Protein AF-A0A0J7MZ48-F1 (afdb_monomer)

Sequence (117 aa):
MLVDDLVPHEDPVWELYFSMRQIVDIVMCFEIDKPSISLLKTLVAENLSIFKEVFPNERIKPKAHNFVHYSNVLEQSGPIVKLSSMQFEAKHKSKETEANATSSRRNITQTLCINEQ

Secondary structure (DSSP, 8-state):
-TTGGGSPTT-HHHHHHHHHHHHHHHHT-SS--HHHHHHHHHHHHHHHHHHHHH-TTSPPPHHHHHHHTHHHHHHHH--HHHH-SHHHHHHHHHHHHHHHH-S--TTHHHHHHHHT-

Structure (mmCIF, N/CA/C/O backbone):
data_AF-A0A0J7MZ48-F1
#
_entry.id   AF-A0A0J7MZ48-F1
#
loop_
_atom_site.group_PDB
_atom_site.id
_atom_site.type_symbol
_atom_site.label_atom_id
_atom_site.label_alt_id
_atom_site.label_comp_id
_atom_site.label_asym_id
_atom_site.label_entity_id
_atom_site.label_seq_id
_atom_site.pdbx_PDB_ins_code
_atom_site.Cartn_x
_atom_site.Cartn_y
_atom_site.Cartn_z
_atom_site.occupancy
_atom_site.B_iso_or_equiv
_atom_site.auth_seq_id
_atom_site.auth_comp_id
_atom_site.auth_asym_id
_atom_site.auth_atom_id
_atom_site.pdbx_PDB_model_num
ATOM 1 N N . MET A 1 1 ? -1.473 16.655 -14.918 1.00 55.59 1 MET A N 1
ATOM 2 C CA . MET A 1 1 ? -1.247 16.988 -13.488 1.00 55.59 1 MET A CA 1
ATOM 3 C C . MET A 1 1 ? -0.746 18.428 -13.428 1.00 55.59 1 MET A C 1
ATOM 5 O O . MET A 1 1 ? -0.059 18.820 -14.353 1.00 55.59 1 MET A O 1
ATOM 9 N N . LEU A 1 2 ? -1.070 19.225 -12.404 1.00 64.75 2 LEU A N 1
ATOM 10 C CA . LEU A 1 2 ? -0.753 20.674 -12.352 1.00 64.75 2 LEU A CA 1
ATOM 11 C C . LEU A 1 2 ? 0.755 21.034 -12.359 1.00 64.75 2 LEU A C 1
ATOM 13 O O . LEU A 1 2 ? 1.086 22.212 -12.383 1.00 64.75 2 LEU A O 1
ATOM 17 N N . VAL A 1 3 ? 1.654 20.045 -12.311 1.00 76.31 3 VAL A N 1
ATOM 18 C CA . VAL A 1 3 ? 3.119 20.219 -12.208 1.00 76.31 3 VAL A CA 1
ATOM 19 C C . VAL A 1 3 ? 3.864 19.465 -13.321 1.00 76.31 3 VAL A C 1
ATOM 21 O O . VAL A 1 3 ? 5.082 19.538 -13.394 1.00 76.31 3 VAL A O 1
ATOM 24 N N . ASP A 1 4 ? 3.150 18.756 -14.200 1.00 69.06 4 ASP A N 1
ATOM 25 C CA . ASP A 1 4 ? 3.763 17.880 -15.213 1.00 69.06 4 ASP A CA 1
ATOM 26 C C . ASP A 1 4 ? 4.668 18.665 -16.178 1.00 69.06 4 ASP A C 1
ATOM 28 O O . ASP A 1 4 ? 5.796 18.269 -16.444 1.00 69.06 4 ASP A O 1
ATOM 32 N N . ASP A 1 5 ? 4.227 19.862 -16.573 1.00 76.62 5 ASP A N 1
ATOM 33 C CA . ASP A 1 5 ? 4.944 20.760 -17.489 1.00 76.62 5 ASP A CA 1
ATOM 34 C C . ASP A 1 5 ? 6.207 21.403 -16.871 1.00 76.62 5 ASP A C 1
ATOM 36 O O . ASP A 1 5 ? 6.941 22.119 -17.552 1.00 76.62 5 ASP A O 1
ATOM 40 N N . LEU A 1 6 ? 6.439 21.210 -15.566 1.00 78.69 6 LEU A N 1
ATOM 41 C CA . LEU A 1 6 ? 7.554 21.803 -14.816 1.00 78.69 6 LEU A CA 1
ATOM 42 C C . LEU A 1 6 ? 8.667 20.798 -14.502 1.00 78.69 6 LEU A C 1
ATOM 44 O O . LEU A 1 6 ? 9.706 21.195 -13.968 1.00 78.69 6 LEU A O 1
ATOM 48 N N . VAL A 1 7 ? 8.462 19.515 -14.803 1.00 74.81 7 VAL A N 1
ATOM 49 C CA . VAL A 1 7 ? 9.462 18.468 -14.589 1.00 74.81 7 VAL A CA 1
ATOM 50 C C . VAL A 1 7 ? 10.206 18.223 -15.904 1.00 74.81 7 VAL A C 1
ATOM 52 O O . VAL A 1 7 ? 9.565 18.132 -16.951 1.00 74.81 7 VAL A O 1
ATOM 55 N N . PRO A 1 8 ? 11.549 18.132 -15.895 1.00 76.31 8 PRO A N 1
ATOM 56 C CA . PRO A 1 8 ? 12.296 17.739 -17.080 1.00 76.31 8 PRO A CA 1
ATOM 57 C C . PRO A 1 8 ? 11.756 16.420 -17.637 1.00 76.31 8 PRO A C 1
ATOM 59 O O . PRO A 1 8 ? 11.557 15.461 -16.889 1.00 76.31 8 PRO A O 1
ATOM 62 N N . HIS A 1 9 ? 11.521 16.374 -18.947 1.00 66.81 9 HIS A N 1
ATOM 63 C CA . HIS A 1 9 ? 11.179 15.125 -19.618 1.00 66.81 9 HIS A CA 1
ATOM 64 C C . HIS A 1 9 ? 12.264 14.075 -19.307 1.00 66.81 9 HIS A C 1
ATOM 66 O O . HIS A 1 9 ? 13.448 14.392 -19.396 1.00 66.81 9 HIS A O 1
ATOM 72 N N . GLU A 1 10 ? 11.843 12.855 -18.945 1.00 73.12 10 GLU A N 1
ATOM 73 C CA . GLU A 1 10 ? 12.704 11.682 -18.680 1.00 73.12 10 GLU A CA 1
ATOM 74 C C . GLU A 1 10 ? 13.445 11.653 -17.322 1.00 73.12 10 GLU A C 1
ATOM 76 O O . GLU A 1 10 ? 14.469 10.985 -17.188 1.00 73.12 10 GLU A O 1
ATOM 81 N N . ASP A 1 11 ? 12.944 12.325 -16.275 1.00 85.56 11 ASP A N 1
ATOM 82 C CA . ASP A 1 11 ? 13.456 12.085 -14.914 1.00 85.56 11 ASP A CA 1
ATOM 83 C C . ASP A 1 11 ? 12.993 10.699 -14.399 1.00 85.56 11 ASP A C 1
ATOM 85 O O . ASP A 1 11 ? 11.794 10.489 -14.179 1.00 85.56 11 ASP A O 1
ATOM 89 N N . PRO A 1 12 ? 13.906 9.744 -14.135 1.00 85.31 12 PRO A N 1
ATOM 90 C CA . PRO A 1 12 ? 13.525 8.392 -13.728 1.00 85.31 12 PRO A CA 1
ATOM 91 C C . PRO A 1 12 ? 12.907 8.345 -12.315 1.00 85.31 12 PRO A C 1
ATOM 93 O O . PRO A 1 12 ? 12.153 7.429 -11.980 1.00 85.31 12 PRO A O 1
ATOM 96 N N . VAL A 1 13 ? 13.157 9.355 -11.471 1.00 90.38 13 VAL A N 1
ATOM 97 C CA . VAL A 1 13 ? 12.455 9.527 -10.188 1.00 90.38 13 VAL A CA 1
ATOM 98 C C . VAL A 1 13 ? 11.004 9.953 -10.430 1.00 90.38 13 VAL A C 1
ATOM 100 O O . VAL A 1 13 ? 10.104 9.541 -9.691 1.00 90.38 13 VAL A O 1
ATOM 103 N N . TRP A 1 14 ? 10.755 10.753 -11.469 1.00 89.69 14 TRP A N 1
ATOM 104 C CA . TRP A 1 14 ? 9.405 11.146 -11.867 1.00 89.69 14 TRP A CA 1
ATOM 105 C C . TRP A 1 14 ? 8.616 9.970 -12.440 1.00 89.69 14 TRP A C 1
ATOM 107 O O . TRP A 1 14 ? 7.460 9.773 -12.066 1.00 89.69 14 TRP A O 1
ATOM 117 N N . GLU A 1 15 ? 9.248 9.122 -13.253 1.00 89.56 15 GLU A N 1
ATOM 118 C CA . GLU A 1 15 ? 8.638 7.879 -13.745 1.00 89.56 15 GLU A CA 1
ATOM 119 C C . GLU A 1 15 ? 8.245 6.945 -12.595 1.00 89.56 15 GLU A C 1
ATOM 121 O O . GLU A 1 15 ? 7.121 6.431 -12.550 1.00 89.56 15 GLU A O 1
ATOM 126 N N . LEU A 1 16 ? 9.128 6.794 -11.601 1.00 92.44 16 LEU A N 1
ATOM 127 C CA . LEU A 1 16 ? 8.830 6.046 -10.383 1.00 92.44 16 LEU A CA 1
ATOM 128 C C . LEU A 1 16 ? 7.602 6.615 -9.652 1.00 92.44 16 LEU A C 1
ATOM 130 O O . LEU A 1 16 ? 6.746 5.853 -9.187 1.00 92.44 16 LEU A O 1
ATOM 134 N N . TYR A 1 17 ? 7.503 7.943 -9.543 1.00 92.12 17 TYR A N 1
ATOM 135 C CA . TYR A 1 17 ? 6.357 8.619 -8.933 1.00 92.12 17 TYR A CA 1
ATOM 136 C C . TYR A 1 17 ? 5.066 8.397 -9.730 1.00 92.12 17 TYR A C 1
ATOM 138 O O . TYR A 1 17 ? 4.028 8.093 -9.137 1.00 92.12 17 TYR A O 1
ATOM 146 N N . PHE A 1 18 ? 5.115 8.513 -11.056 1.00 91.00 18 PHE A N 1
ATOM 147 C CA . PHE A 1 18 ? 3.952 8.323 -11.917 1.00 91.00 18 PHE A CA 1
ATOM 148 C C . PHE A 1 18 ? 3.418 6.889 -11.827 1.00 91.00 18 PHE A C 1
ATOM 150 O O . PHE A 1 18 ? 2.228 6.679 -11.591 1.00 91.00 18 PHE A O 1
ATOM 157 N N . SER A 1 19 ? 4.312 5.901 -11.893 1.00 93.06 19 SER A N 1
ATOM 158 C CA . SER A 1 19 ? 3.972 4.491 -11.690 1.00 93.06 19 SER A CA 1
ATOM 159 C C . SER A 1 19 ? 3.351 4.255 -10.301 1.00 93.06 19 SER A C 1
ATOM 161 O O . SER A 1 19 ? 2.299 3.622 -10.174 1.00 93.06 19 SER A O 1
ATOM 163 N N . MET A 1 20 ? 3.916 4.860 -9.247 1.00 93.75 20 MET A N 1
ATOM 164 C CA . MET A 1 20 ? 3.332 4.825 -7.900 1.00 93.75 20 MET A CA 1
ATOM 165 C C . MET A 1 20 ? 1.933 5.450 -7.850 1.00 93.75 20 MET A C 1
ATOM 167 O O . MET A 1 20 ? 1.058 4.962 -7.131 1.00 93.75 20 MET A O 1
ATOM 171 N N . ARG A 1 21 ? 1.703 6.535 -8.594 1.00 94.31 21 ARG A N 1
ATOM 172 C CA . ARG A 1 21 ? 0.405 7.209 -8.648 1.00 94.31 21 ARG A CA 1
ATOM 173 C C . ARG A 1 21 ? -0.662 6.314 -9.272 1.00 94.31 21 ARG A C 1
ATOM 175 O O . ARG A 1 21 ? -1.736 6.194 -8.689 1.00 94.31 21 ARG A O 1
ATOM 182 N N . GLN A 1 22 ? -0.347 5.639 -10.374 1.00 94.88 22 GLN A N 1
ATOM 183 C CA . GLN A 1 22 ? -1.261 4.695 -11.024 1.00 94.88 22 GLN A CA 1
ATOM 184 C C . GLN A 1 22 ? -1.656 3.542 -10.088 1.00 94.88 22 GLN A C 1
ATOM 186 O O . GLN A 1 22 ? -2.830 3.186 -10.001 1.00 94.88 22 GLN A O 1
ATOM 191 N N . ILE A 1 23 ? -0.695 3.001 -9.328 1.00 95.88 23 ILE A N 1
ATOM 192 C CA . ILE A 1 23 ? -0.956 1.990 -8.289 1.00 95.88 23 ILE A CA 1
ATOM 193 C C . ILE A 1 23 ? -1.959 2.525 -7.259 1.00 95.88 23 ILE A C 1
ATOM 195 O O . ILE A 1 23 ? -2.929 1.844 -6.924 1.00 95.88 23 ILE A O 1
ATOM 199 N N . VAL A 1 24 ? -1.741 3.744 -6.756 1.00 94.62 24 VAL A N 1
ATOM 200 C CA . VAL A 1 24 ? -2.635 4.371 -5.771 1.00 94.62 24 VAL A CA 1
ATOM 201 C C . VAL A 1 24 ? -4.035 4.572 -6.341 1.00 94.62 24 VAL A C 1
ATOM 203 O O . VAL A 1 24 ? -5.000 4.293 -5.635 1.00 94.62 24 VAL A O 1
ATOM 206 N N . ASP A 1 25 ? -4.163 5.007 -7.593 1.00 94.56 25 ASP A N 1
ATOM 207 C CA . ASP A 1 25 ? -5.468 5.221 -8.220 1.00 94.56 25 ASP A CA 1
ATOM 208 C C . ASP A 1 25 ? -6.297 3.925 -8.238 1.00 94.56 25 ASP A C 1
ATOM 210 O O . ASP A 1 25 ? -7.458 3.950 -7.836 1.00 94.56 25 ASP A O 1
ATOM 214 N N . ILE A 1 26 ? -5.684 2.781 -8.567 1.00 95.31 26 ILE A N 1
ATOM 215 C CA . ILE A 1 26 ? -6.354 1.468 -8.536 1.00 95.31 26 ILE A CA 1
ATOM 216 C C . ILE A 1 26 ? -6.716 1.051 -7.101 1.00 95.31 26 ILE A C 1
ATOM 218 O O . ILE A 1 26 ? -7.838 0.624 -6.831 1.00 95.31 26 ILE A O 1
ATOM 222 N N . VAL A 1 27 ? -5.779 1.167 -6.156 1.00 94.94 27 VAL A N 1
ATOM 223 C CA . VAL A 1 27 ? -5.978 0.736 -4.755 1.00 94.94 27 VAL A CA 1
ATOM 224 C C . VAL A 1 27 ? -7.078 1.543 -4.053 1.00 94.94 27 VAL A C 1
ATOM 226 O O . VAL A 1 27 ? -7.739 1.037 -3.140 1.00 94.94 27 VAL A O 1
ATOM 229 N N . MET A 1 28 ? -7.281 2.789 -4.480 1.00 95.12 28 MET A N 1
ATOM 230 C CA . MET A 1 28 ? -8.271 3.709 -3.922 1.00 95.12 28 MET A CA 1
ATOM 231 C C . MET A 1 28 ? -9.664 3.575 -4.555 1.00 95.12 28 MET A C 1
ATOM 233 O O . MET A 1 28 ? -10.607 4.204 -4.068 1.00 95.12 28 MET A O 1
ATOM 237 N N . CYS A 1 29 ? -9.833 2.754 -5.595 1.00 94.88 29 CYS A N 1
ATOM 238 C CA . CYS A 1 29 ? -11.142 2.488 -6.183 1.00 94.88 29 CYS A CA 1
ATOM 239 C C . CYS A 1 29 ? -12.071 1.771 -5.187 1.00 94.88 29 CYS A C 1
ATOM 241 O O . CYS A 1 29 ? -11.696 0.795 -4.539 1.00 94.88 29 CYS A O 1
ATOM 243 N N . PHE A 1 30 ? -13.322 2.234 -5.088 1.00 94.19 30 PHE A N 1
ATOM 244 C CA . PHE A 1 30 ? -14.351 1.614 -4.237 1.00 94.19 30 PHE A CA 1
ATOM 245 C C . PHE A 1 30 ? -14.934 0.325 -4.818 1.00 94.19 30 PHE A C 1
ATOM 247 O O . PHE A 1 30 ? -15.518 -0.473 -4.078 1.00 94.19 30 PHE A O 1
ATOM 254 N N . GLU A 1 31 ? -14.781 0.129 -6.120 1.00 94.00 31 GLU A N 1
ATOM 255 C CA . GLU A 1 31 ? -15.173 -1.054 -6.875 1.00 94.00 31 GLU A CA 1
ATOM 256 C C . GLU A 1 31 ? -14.045 -1.365 -7.849 1.00 94.00 31 GLU A C 1
ATOM 258 O O . GLU A 1 31 ? -13.441 -0.446 -8.399 1.00 94.00 31 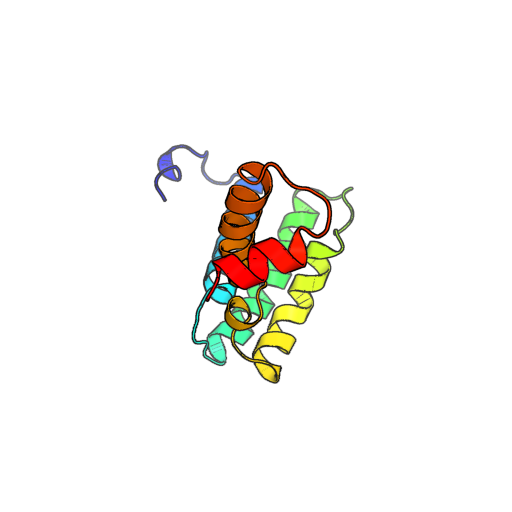GLU A O 1
ATOM 263 N N . ILE A 1 32 ? -13.729 -2.646 -8.021 1.00 94.06 32 ILE A N 1
ATOM 264 C CA . ILE A 1 32 ? -12.603 -3.059 -8.850 1.00 94.06 32 ILE A CA 1
ATOM 265 C C . ILE A 1 32 ? -12.956 -4.293 -9.669 1.00 94.06 32 ILE A C 1
ATOM 267 O O . ILE A 1 32 ? -13.599 -5.225 -9.182 1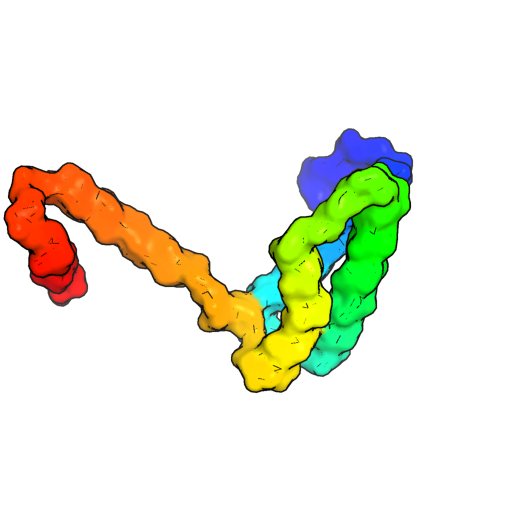.00 94.06 32 ILE A O 1
ATOM 271 N N . ASP A 1 33 ? -12.548 -4.282 -10.929 1.00 94.81 33 ASP A N 1
ATOM 272 C CA . ASP A 1 33 ? -12.716 -5.381 -11.863 1.00 94.81 33 ASP A CA 1
ATOM 273 C C . ASP A 1 33 ? -11.437 -6.228 -11.953 1.00 94.81 33 ASP A C 1
ATOM 275 O O . ASP A 1 33 ? -10.331 -5.800 -11.615 1.00 94.81 33 ASP A O 1
ATOM 279 N N . LYS A 1 34 ? -11.580 -7.474 -12.417 1.00 94.50 34 LYS A N 1
ATOM 280 C CA . LYS A 1 34 ? -10.455 -8.421 -12.523 1.00 94.50 34 LYS A CA 1
ATOM 281 C C . LYS A 1 34 ? -9.295 -7.900 -13.394 1.00 94.50 34 LYS A C 1
ATOM 283 O O . LYS A 1 34 ? -8.148 -8.091 -12.990 1.00 94.50 34 LYS A O 1
ATOM 288 N N . PRO A 1 35 ? -9.537 -7.240 -14.546 1.00 96.81 35 PRO A N 1
ATOM 289 C CA . PRO A 1 35 ? -8.472 -6.602 -15.318 1.00 96.81 35 PRO A CA 1
ATOM 290 C C . PRO A 1 35 ? -7.644 -5.599 -14.510 1.00 96.81 35 PRO A C 1
ATO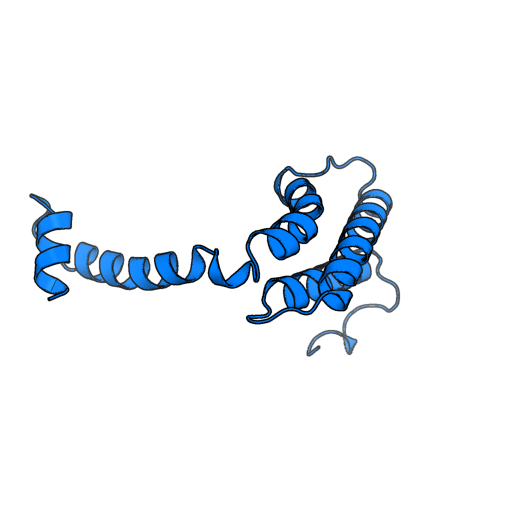M 292 O O . PRO A 1 35 ? -6.418 -5.667 -14.563 1.00 96.81 35 PRO A O 1
ATOM 295 N N . SER A 1 36 ? -8.278 -4.735 -13.710 1.00 95.75 36 SER A N 1
ATOM 296 C CA . SER A 1 36 ? -7.560 -3.767 -12.868 1.00 95.75 36 SER A CA 1
ATOM 297 C C . SER A 1 36 ? -6.701 -4.438 -11.798 1.00 95.75 36 SER A C 1
ATOM 299 O O . SER A 1 36 ? -5.602 -3.969 -11.511 1.00 95.75 36 SER A O 1
ATOM 301 N N . ILE A 1 37 ? -7.145 -5.571 -11.245 1.00 96.06 37 ILE A N 1
ATOM 302 C CA . ILE A 1 37 ? -6.328 -6.375 -10.320 1.00 96.06 37 ILE A CA 1
ATOM 303 C C . ILE A 1 37 ? -5.084 -6.927 -11.034 1.00 96.06 37 ILE A C 1
ATOM 305 O O . ILE A 1 37 ? -3.974 -6.850 -10.507 1.00 96.06 37 ILE A O 1
ATOM 309 N N . SER A 1 38 ? -5.245 -7.454 -12.252 1.00 96.56 38 SER A N 1
ATOM 310 C CA . SER A 1 38 ? -4.106 -7.926 -13.048 1.00 96.56 38 SER A CA 1
ATOM 311 C C . SER A 1 38 ? -3.153 -6.784 -13.406 1.00 96.56 38 SER A C 1
ATOM 313 O O . SER A 1 38 ? -1.939 -6.968 -13.352 1.00 96.56 38 SER A O 1
ATOM 315 N N . LEU A 1 39 ? -3.692 -5.609 -13.743 1.00 96.81 39 LEU A N 1
ATOM 316 C CA . LEU A 1 39 ? -2.910 -4.410 -14.030 1.00 96.81 39 LEU A CA 1
ATOM 317 C C . LEU A 1 39 ? -2.110 -3.962 -12.802 1.00 96.81 39 LEU A C 1
ATOM 319 O O . LEU A 1 39 ? -0.924 -3.674 -12.928 1.00 96.81 39 LEU A O 1
ATOM 323 N N . LEU A 1 40 ? -2.717 -3.972 -11.611 1.00 97.00 40 LEU A N 1
ATOM 324 C CA . LEU A 1 40 ? -2.031 -3.642 -10.362 1.00 97.00 40 LEU A CA 1
ATOM 325 C C . LEU A 1 40 ? -0.799 -4.524 -10.145 1.00 97.00 40 LEU A C 1
ATOM 327 O O . LEU A 1 40 ? 0.261 -4.022 -9.779 1.00 97.00 40 LEU A O 1
ATOM 331 N N . LYS A 1 41 ? -0.921 -5.834 -10.387 1.00 96.69 41 LYS A N 1
ATOM 332 C CA . LYS A 1 41 ? 0.198 -6.772 -10.248 1.00 96.69 41 LYS A CA 1
ATOM 333 C C . LYS A 1 41 ? 1.370 -6.400 -11.157 1.00 96.69 41 LYS A C 1
ATOM 335 O O . LYS A 1 41 ? 2.513 -6.434 -10.703 1.00 96.69 41 LYS A O 1
ATOM 340 N N . THR A 1 42 ? 1.081 -6.041 -12.406 1.00 97.12 42 THR A N 1
ATOM 341 C CA . THR A 1 42 ? 2.088 -5.594 -13.376 1.00 97.12 42 THR A CA 1
ATOM 342 C C . THR A 1 42 ? 2.725 -4.278 -12.939 1.00 97.12 42 THR A C 1
ATOM 344 O O . THR A 1 42 ? 3.942 -4.224 -12.782 1.00 97.12 42 THR A O 1
ATOM 347 N N . LEU A 1 43 ? 1.912 -3.266 -12.619 1.00 96.94 43 LEU A N 1
ATOM 348 C CA . LEU A 1 43 ? 2.395 -1.948 -12.200 1.00 96.94 43 LEU A CA 1
ATOM 349 C C . LEU A 1 43 ? 3.272 -2.024 -10.948 1.00 96.94 43 LEU A C 1
ATOM 351 O O . LEU A 1 43 ? 4.300 -1.362 -10.883 1.00 96.94 43 LEU A O 1
ATOM 355 N N . VAL A 1 44 ? 2.911 -2.847 -9.956 1.00 97.12 44 VAL A N 1
ATOM 356 C CA . VAL A 1 44 ? 3.730 -3.036 -8.746 1.00 97.12 44 VAL A CA 1
ATOM 357 C C . VAL A 1 44 ? 5.085 -3.663 -9.084 1.00 97.12 44 VAL A C 1
ATOM 359 O O . VAL A 1 44 ? 6.098 -3.245 -8.526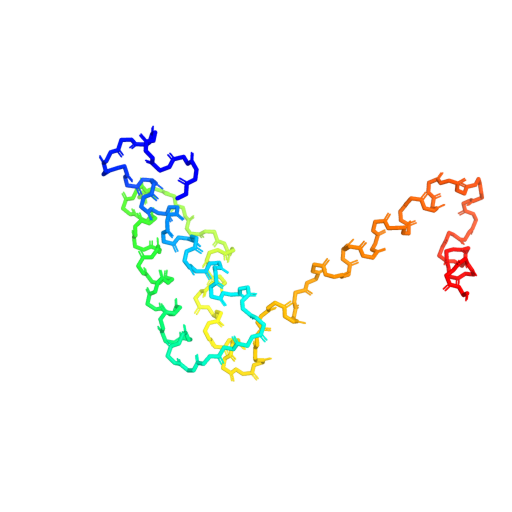 1.00 97.12 44 VAL A O 1
ATOM 362 N N . ALA A 1 45 ? 5.131 -4.650 -9.982 1.00 96.19 45 ALA A N 1
ATOM 363 C CA . ALA A 1 45 ? 6.390 -5.272 -10.389 1.00 96.19 45 ALA A CA 1
ATOM 364 C C . ALA A 1 45 ? 7.295 -4.283 -11.144 1.00 96.19 45 ALA A C 1
ATOM 366 O O . ALA A 1 45 ? 8.475 -4.163 -10.813 1.00 96.19 45 ALA A O 1
ATOM 367 N N . GLU A 1 46 ? 6.727 -3.540 -12.095 1.00 95.38 46 GLU A N 1
ATOM 368 C CA . GLU A 1 46 ? 7.423 -2.488 -12.845 1.00 95.38 46 GLU A CA 1
ATOM 369 C C . GLU A 1 46 ? 7.939 -1.393 -11.908 1.00 95.38 46 GLU A C 1
ATOM 371 O O . GLU A 1 46 ? 9.115 -1.040 -11.955 1.00 95.38 46 GLU A O 1
ATOM 376 N N . ASN A 1 47 ? 7.105 -0.931 -10.972 1.00 95.88 47 ASN A N 1
ATOM 377 C CA . ASN A 1 47 ? 7.478 0.094 -10.004 1.00 95.88 47 ASN A CA 1
ATOM 378 C C . ASN A 1 47 ? 8.683 -0.310 -9.148 1.00 95.88 47 ASN A C 1
ATOM 380 O O . ASN A 1 47 ? 9.595 0.486 -8.929 1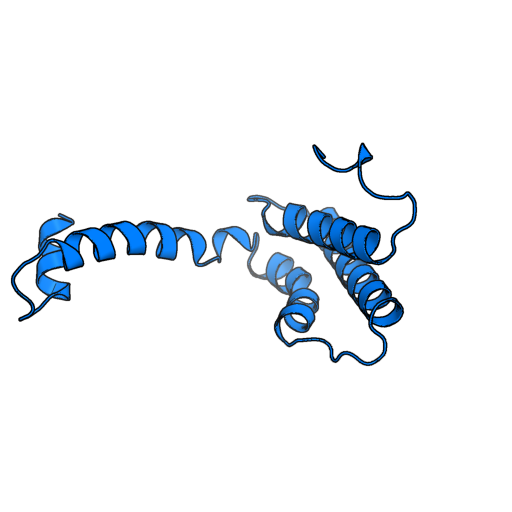.00 95.88 47 ASN A O 1
ATOM 384 N N . LEU A 1 48 ? 8.707 -1.560 -8.673 1.00 95.69 48 LEU A N 1
ATOM 385 C CA . LEU A 1 48 ? 9.827 -2.078 -7.889 1.00 95.69 48 LEU A CA 1
ATOM 386 C C . LEU A 1 48 ? 11.098 -2.255 -8.733 1.00 95.69 48 LEU A C 1
ATOM 388 O O . LEU A 1 48 ? 12.191 -2.108 -8.181 1.00 95.69 48 LEU A O 1
ATOM 392 N N . SER A 1 49 ? 10.970 -2.542 -10.035 1.00 94.94 49 SER A N 1
ATOM 393 C CA . SER A 1 49 ? 12.106 -2.568 -10.970 1.00 94.94 49 SER A CA 1
ATOM 394 C C . SER A 1 49 ? 12.706 -1.175 -11.126 1.00 94.94 49 SER A C 1
ATOM 396 O O . SER A 1 49 ? 13.881 -0.986 -10.815 1.00 94.94 49 SER A O 1
ATOM 398 N N . ILE A 1 50 ? 11.876 -0.179 -11.462 1.00 94.31 50 ILE A N 1
ATOM 399 C CA . ILE A 1 50 ? 12.297 1.224 -11.600 1.00 94.31 50 ILE A CA 1
ATOM 400 C C . ILE A 1 50 ? 12.931 1.710 -10.292 1.00 94.31 50 ILE A C 1
ATOM 402 O O . ILE A 1 50 ? 14.005 2.305 -10.296 1.00 94.31 50 ILE A O 1
ATOM 406 N N . PHE A 1 51 ? 12.335 1.391 -9.136 1.00 95.69 51 PHE A N 1
ATOM 407 C CA . PHE A 1 51 ? 12.907 1.745 -7.835 1.00 95.69 51 PHE A CA 1
ATOM 408 C C . PHE A 1 51 ? 14.333 1.208 -7.662 1.00 95.69 51 PHE A C 1
ATOM 410 O O . PHE A 1 51 ? 15.189 1.897 -7.108 1.00 95.69 51 PHE A O 1
ATOM 417 N N . LYS A 1 52 ? 14.598 -0.020 -8.117 1.00 95.56 52 LYS A N 1
ATOM 418 C CA . LYS A 1 52 ? 15.921 -0.643 -8.025 1.00 95.56 52 LYS A CA 1
ATOM 419 C C . LYS A 1 52 ? 16.921 -0.110 -9.035 1.00 95.56 52 LYS A C 1
ATOM 421 O O . LYS A 1 52 ? 18.110 -0.112 -8.733 1.00 95.56 52 LYS A O 1
ATOM 426 N N . GLU A 1 53 ? 16.458 0.370 -10.173 1.00 94.94 53 GLU A N 1
ATOM 427 C CA . GLU A 1 53 ? 17.296 1.054 -11.153 1.00 94.94 53 GLU A CA 1
ATOM 428 C C . GLU A 1 53 ? 17.698 2.448 -10.653 1.00 94.94 53 GLU A C 1
ATOM 430 O O . GLU A 1 53 ? 18.876 2.798 -10.684 1.00 94.94 53 GLU A O 1
ATOM 435 N N . VAL A 1 54 ? 16.748 3.203 -10.092 1.00 94.94 54 VAL A N 1
ATOM 436 C CA . VAL A 1 54 ? 16.978 4.552 -9.550 1.00 94.94 54 VAL A CA 1
ATOM 437 C C . VAL A 1 54 ? 17.777 4.520 -8.242 1.00 94.94 54 VAL A C 1
ATOM 439 O O . VAL A 1 54 ? 18.652 5.357 -8.019 1.00 94.94 54 VAL A O 1
ATOM 442 N N . PHE A 1 55 ? 17.508 3.545 -7.367 1.00 95.69 55 PHE A N 1
ATOM 443 C CA . PHE A 1 55 ? 18.129 3.419 -6.045 1.00 95.69 55 PHE A CA 1
ATOM 444 C C . PHE A 1 55 ? 18.741 2.020 -5.829 1.00 95.69 55 PHE A C 1
ATOM 446 O O . PHE A 1 55 ? 18.273 1.248 -4.981 1.00 95.69 55 PHE A O 1
ATOM 453 N N . PRO A 1 56 ? 19.827 1.665 -6.540 1.00 95.62 56 PRO A N 1
ATOM 454 C CA . PRO A 1 56 ? 20.369 0.300 -6.553 1.00 95.62 56 PRO A CA 1
ATOM 455 C C . PRO A 1 56 ? 20.840 -0.192 -5.180 1.00 95.62 56 PRO A C 1
ATOM 457 O O . PRO A 1 56 ? 20.667 -1.364 -4.832 1.00 95.62 56 PRO A O 1
ATOM 460 N N . ASN A 1 57 ? 21.379 0.716 -4.364 1.00 97.19 57 ASN A N 1
ATOM 461 C CA . ASN A 1 57 ? 21.919 0.400 -3.041 1.00 97.19 57 ASN A CA 1
ATOM 462 C C . ASN A 1 57 ? 20.854 0.385 -1.931 1.00 97.19 57 ASN A C 1
ATOM 464 O O . ASN A 1 57 ? 21.124 -0.086 -0.824 1.00 97.19 57 ASN A O 1
ATOM 468 N N . GLU A 1 58 ? 19.641 0.869 -2.207 1.00 95.88 58 GLU A N 1
ATOM 469 C CA . GLU A 1 58 ? 18.574 0.948 -1.212 1.00 95.88 58 GLU A CA 1
ATOM 470 C C . GLU A 1 58 ? 17.830 -0.377 -1.073 1.00 95.88 58 GLU A C 1
ATOM 472 O O . GLU A 1 58 ? 17.533 -1.076 -2.044 1.00 95.88 58 GLU A O 1
ATOM 477 N N . ARG A 1 59 ? 17.482 -0.747 0.160 1.00 95.06 59 ARG A N 1
ATOM 478 C CA . ARG A 1 59 ? 16.687 -1.957 0.415 1.00 95.06 59 ARG A CA 1
ATOM 479 C C . ARG A 1 59 ? 15.205 -1.678 0.182 1.00 95.06 59 ARG A C 1
ATOM 481 O O . ARG A 1 59 ? 14.694 -0.622 0.549 1.00 95.06 59 ARG A O 1
ATOM 488 N N . ILE A 1 60 ? 14.490 -2.667 -0.360 1.00 92.44 60 ILE A N 1
ATOM 489 C CA . ILE A 1 60 ? 13.029 -2.590 -0.484 1.00 92.44 60 ILE A CA 1
ATOM 490 C C . ILE A 1 60 ? 12.439 -2.552 0.926 1.00 92.44 60 ILE A C 1
ATOM 492 O O . ILE A 1 60 ? 12.666 -3.452 1.737 1.00 92.44 60 ILE A O 1
ATOM 496 N N . LYS A 1 61 ? 11.690 -1.490 1.226 1.00 93.12 61 LYS A N 1
ATOM 497 C CA . LYS A 1 61 ? 11.045 -1.321 2.530 1.00 93.12 61 LYS A CA 1
ATOM 498 C C . LYS A 1 61 ? 9.876 -2.306 2.670 1.00 93.12 61 LYS A C 1
ATOM 500 O O . LYS A 1 61 ? 9.190 -2.559 1.678 1.00 93.12 61 LYS A O 1
ATOM 505 N N . PRO A 1 62 ? 9.547 -2.773 3.890 1.00 94.56 62 PRO A N 1
ATOM 506 C CA . PRO A 1 62 ? 8.396 -3.653 4.117 1.00 94.56 62 PRO A CA 1
ATOM 507 C C . PRO A 1 62 ? 7.084 -3.118 3.527 1.00 94.56 62 PRO A C 1
ATOM 509 O O . PRO A 1 62 ? 6.300 -3.874 2.968 1.00 94.56 62 PRO A O 1
ATOM 512 N N . LYS A 1 63 ? 6.877 -1.793 3.561 1.00 89.81 63 LYS A N 1
ATOM 513 C CA . LYS A 1 63 ? 5.711 -1.142 2.944 1.00 89.81 63 LYS A CA 1
ATOM 514 C C . LYS A 1 63 ? 5.596 -1.434 1.443 1.00 89.81 63 LYS A C 1
ATOM 516 O O . LYS A 1 63 ? 4.503 -1.709 0.970 1.00 89.81 63 LYS A O 1
ATOM 521 N N . ALA A 1 64 ? 6.714 -1.397 0.722 1.00 90.50 64 ALA A N 1
ATOM 522 C CA . ALA A 1 64 ? 6.751 -1.683 -0.708 1.00 90.50 64 ALA A CA 1
ATOM 523 C C . ALA A 1 64 ? 6.608 -3.189 -0.987 1.00 90.50 64 ALA A C 1
ATOM 525 O O . ALA A 1 64 ? 5.918 -3.576 -1.922 1.00 90.50 64 ALA A O 1
ATOM 526 N N . HIS A 1 65 ? 7.168 -4.048 -0.125 1.00 92.50 65 HIS A N 1
ATOM 527 C CA . HIS A 1 65 ? 6.934 -5.494 -0.199 1.00 92.50 65 HIS A CA 1
ATOM 528 C C . HIS A 1 65 ? 5.447 -5.850 -0.038 1.00 92.50 65 HIS A C 1
ATOM 530 O O . HIS A 1 65 ? 4.935 -6.694 -0.767 1.00 92.50 65 HIS A O 1
ATOM 536 N N . ASN A 1 66 ? 4.731 -5.171 0.862 1.00 92.31 66 ASN A N 1
ATOM 537 C CA . ASN A 1 66 ? 3.304 -5.413 1.070 1.00 92.31 66 ASN A CA 1
ATOM 538 C C . ASN A 1 66 ? 2.464 -5.159 -0.193 1.00 92.31 66 ASN A C 1
ATOM 540 O O . ASN A 1 66 ? 1.469 -5.854 -0.384 1.00 92.31 66 ASN A O 1
ATOM 544 N N . PHE A 1 67 ? 2.867 -4.234 -1.075 1.00 9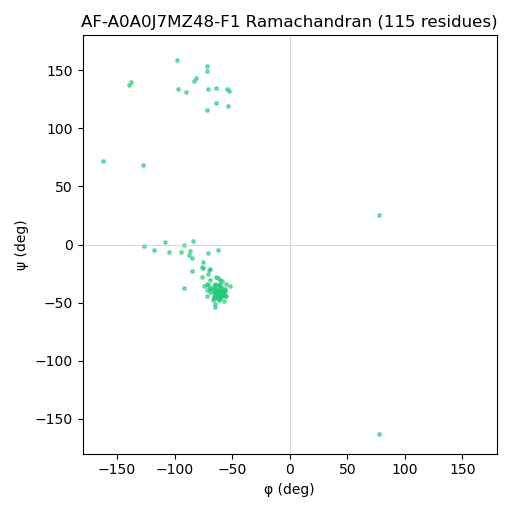2.31 67 PHE A N 1
ATOM 545 C CA . PHE A 1 67 ? 2.152 -3.975 -2.332 1.00 92.31 67 PHE A CA 1
ATOM 546 C C . PHE A 1 67 ? 2.119 -5.180 -3.269 1.00 92.31 67 PHE A C 1
ATOM 548 O O . PHE A 1 67 ? 1.139 -5.358 -3.987 1.00 92.31 67 PHE A O 1
ATOM 555 N N . VAL A 1 68 ? 3.124 -6.058 -3.217 1.00 95.50 68 VAL A N 1
ATOM 556 C CA . VAL A 1 68 ? 3.136 -7.301 -4.008 1.00 95.50 68 VAL A CA 1
ATOM 557 C C . VAL A 1 68 ? 1.925 -8.180 -3.673 1.00 95.50 68 VAL A C 1
ATOM 559 O O . VAL A 1 68 ? 1.386 -8.865 -4.541 1.00 95.50 68 VAL A O 1
ATOM 562 N N . HIS A 1 69 ? 1.449 -8.114 -2.427 1.00 95.38 69 HIS A N 1
ATOM 563 C CA . HIS A 1 69 ? 0.307 -8.891 -1.948 1.00 95.38 69 HIS A CA 1
ATOM 564 C C . HIS A 1 69 ? -1.042 -8.208 -2.188 1.00 95.38 69 HIS A C 1
ATOM 566 O O . HIS A 1 69 ? -2.075 -8.844 -1.994 1.00 95.38 69 HIS A O 1
ATOM 572 N N . TYR A 1 70 ? -1.076 -6.943 -2.617 1.00 95.38 70 TYR A N 1
ATOM 573 C CA . TYR A 1 70 ? -2.334 -6.192 -2.735 1.00 95.38 70 TYR A CA 1
ATOM 574 C C . TYR A 1 70 ? -3.277 -6.783 -3.780 1.00 95.38 70 TYR A C 1
ATOM 576 O O . TYR A 1 70 ? -4.483 -6.808 -3.555 1.00 95.38 70 TYR A O 1
ATOM 584 N N . SER A 1 71 ? -2.743 -7.340 -4.866 1.00 95.12 71 SER A N 1
ATOM 585 C CA . SER A 1 71 ? -3.551 -8.050 -5.863 1.00 95.12 71 SER A CA 1
ATOM 586 C C . SER A 1 71 ? -4.288 -9.239 -5.236 1.00 95.12 71 SER A C 1
ATOM 588 O O . SER A 1 71 ? -5.495 -9.369 -5.406 1.00 95.12 71 SER A O 1
ATOM 590 N N . ASN A 1 72 ? -3.604 -10.038 -4.408 1.00 96.00 72 ASN A N 1
ATOM 591 C CA . ASN A 1 72 ? -4.223 -11.162 -3.696 1.00 96.00 72 ASN A CA 1
ATOM 592 C C . ASN A 1 72 ? -5.289 -10.682 -2.697 1.00 96.00 72 ASN A C 1
ATOM 594 O O . ASN A 1 72 ? -6.338 -11.305 -2.562 1.00 96.00 72 ASN A O 1
ATOM 598 N N . VAL A 1 73 ? -5.034 -9.567 -2.000 1.00 95.88 73 VAL A N 1
ATOM 599 C CA . VAL A 1 73 ? -6.006 -8.969 -1.070 1.00 95.88 73 VAL A CA 1
ATOM 600 C C . VAL A 1 73 ? -7.252 -8.495 -1.817 1.00 95.88 73 VAL A C 1
ATOM 602 O O . VAL A 1 73 ? -8.356 -8.735 -1.341 1.00 95.88 73 VAL A O 1
ATOM 605 N N . LEU A 1 74 ? -7.102 -7.876 -2.990 1.00 95.38 74 LEU A N 1
ATOM 606 C CA . LEU A 1 74 ? -8.236 -7.452 -3.814 1.00 95.38 74 LEU A CA 1
ATOM 607 C C . LEU A 1 74 ? -9.073 -8.638 -4.300 1.00 95.38 74 LEU A C 1
ATOM 609 O O . LEU A 1 74 ? -10.298 -8.556 -4.282 1.00 95.38 74 LEU A O 1
ATOM 613 N N . GLU A 1 75 ? -8.435 -9.745 -4.689 1.00 94.81 75 GLU A N 1
ATOM 614 C CA . GLU A 1 75 ? -9.140 -10.963 -5.112 1.00 94.81 75 GLU A CA 1
ATOM 615 C C . GLU A 1 75 ? -9.916 -11.626 -3.969 1.00 94.81 75 GLU A C 1
ATOM 617 O O . GLU A 1 75 ? -11.018 -12.126 -4.186 1.00 94.81 75 GLU A O 1
ATOM 622 N N . GLN A 1 76 ? -9.347 -11.646 -2.761 1.00 95.44 76 GLN A N 1
ATOM 623 C CA . GLN A 1 76 ? -9.901 -12.395 -1.627 1.00 95.44 76 GLN A CA 1
ATOM 624 C C . GLN A 1 76 ? -10.857 -11.570 -0.762 1.00 95.44 76 GLN A C 1
ATOM 626 O O . GLN A 1 76 ? -11.859 -12.091 -0.277 1.00 95.44 76 GLN A O 1
ATOM 631 N N . SER A 1 77 ? -10.547 -10.291 -0.565 1.00 95.12 77 SER A N 1
ATOM 632 C CA . SER A 1 77 ? -11.217 -9.411 0.400 1.00 95.12 77 SER A CA 1
ATOM 633 C C . SER A 1 77 ? -11.911 -8.217 -0.259 1.00 95.12 77 SER A C 1
ATOM 635 O O . SER A 1 77 ? -12.604 -7.458 0.419 1.00 95.12 77 SER A O 1
ATOM 637 N N . GLY A 1 78 ? -11.751 -8.046 -1.574 1.00 93.31 78 GLY A N 1
ATOM 638 C CA . GLY A 1 78 ? -12.327 -6.936 -2.320 1.00 93.31 78 GLY A CA 1
ATOM 639 C C . GLY A 1 78 ? -11.562 -5.614 -2.148 1.00 93.31 78 GLY A C 1
ATOM 640 O O . GLY A 1 78 ? -10.404 -5.604 -1.729 1.00 93.31 78 GLY A O 1
ATOM 641 N N . PRO A 1 79 ? -12.194 -4.477 -2.498 1.00 94.88 79 PRO A N 1
ATOM 642 C CA . PRO A 1 79 ? -11.551 -3.162 -2.559 1.00 94.88 79 PRO A CA 1
ATOM 643 C C . PRO A 1 79 ? -10.822 -2.752 -1.268 1.00 94.88 79 PRO A C 1
ATOM 645 O O . PRO A 1 79 ? -11.446 -2.570 -0.220 1.00 94.88 79 PRO A O 1
ATOM 648 N N . ILE A 1 80 ? -9.504 -2.526 -1.355 1.00 93.94 80 ILE A N 1
ATOM 649 C CA . ILE A 1 80 ? -8.631 -2.221 -0.203 1.00 93.94 80 ILE A CA 1
ATOM 650 C C . ILE A 1 80 ? -9.058 -0.940 0.520 1.00 93.94 80 ILE A C 1
ATOM 652 O O . ILE A 1 80 ? -8.971 -0.871 1.745 1.00 93.94 80 ILE A O 1
ATOM 656 N N . VAL A 1 81 ? -9.574 0.063 -0.199 1.00 94.50 81 VAL A N 1
ATOM 657 C CA . VAL A 1 81 ? -10.064 1.313 0.406 1.00 94.50 81 VAL A CA 1
ATOM 658 C C . VAL A 1 81 ? -11.121 1.069 1.493 1.00 94.50 81 VAL A C 1
ATOM 660 O O . VAL A 1 81 ? -11.123 1.763 2.511 1.00 94.50 81 VAL A O 1
ATOM 663 N N . LYS A 1 82 ? -11.960 0.032 1.338 1.00 93.88 82 LYS A N 1
ATOM 664 C CA . LYS A 1 82 ? -12.993 -0.359 2.315 1.00 93.88 82 LYS A CA 1
ATOM 665 C C . LYS A 1 82 ? -12.414 -1.063 3.546 1.00 93.88 82 LYS A C 1
ATOM 667 O O . LYS A 1 82 ? -13.064 -1.102 4.582 1.00 93.88 82 LYS A O 1
ATOM 672 N N . LEU A 1 83 ? -11.200 -1.599 3.433 1.00 93.00 83 LEU A N 1
ATOM 673 C CA . LEU A 1 83 ? -10.446 -2.243 4.513 1.00 93.00 83 LEU A CA 1
ATOM 674 C C . LEU A 1 83 ? -9.482 -1.267 5.210 1.00 93.00 83 LEU A C 1
ATOM 676 O O . LEU A 1 83 ? -8.827 -1.627 6.186 1.00 93.00 83 LEU A O 1
ATOM 680 N N . SER A 1 84 ? -9.351 -0.044 4.689 1.00 92.81 84 SER A N 1
ATOM 681 C CA . SER A 1 84 ? -8.421 0.953 5.209 1.00 92.81 84 SER A CA 1
ATOM 682 C C . SER A 1 84 ? -8.875 1.527 6.554 1.00 92.81 84 SER A C 1
ATOM 684 O O . SER A 1 84 ? -10.065 1.627 6.847 1.00 92.81 84 SER A O 1
ATOM 686 N N . SER A 1 85 ? -7.919 1.997 7.356 1.00 94.50 85 SER A N 1
ATOM 687 C CA . SER A 1 85 ? -8.211 2.696 8.611 1.00 94.50 85 SER A CA 1
ATOM 688 C C . SER A 1 85 ? -8.502 4.190 8.443 1.00 94.50 85 SER A C 1
ATOM 690 O O . SER A 1 85 ? -8.744 4.870 9.436 1.00 94.50 85 SER A O 1
ATOM 692 N N . MET A 1 86 ? -8.525 4.720 7.212 1.00 92.38 86 MET A N 1
ATOM 693 C CA . MET A 1 86 ? -8.683 6.163 6.964 1.00 92.38 86 MET A CA 1
ATOM 694 C C . MET A 1 86 ? -9.964 6.730 7.586 1.00 92.38 86 MET A C 1
ATOM 696 O O . MET A 1 86 ? -9.949 7.824 8.144 1.00 92.38 86 MET A O 1
ATOM 700 N N . GLN A 1 87 ? -11.066 5.977 7.534 1.00 89.69 87 GLN A N 1
ATOM 701 C CA . GLN A 1 87 ? -12.335 6.399 8.135 1.00 89.69 87 GLN A CA 1
ATOM 702 C C . GLN A 1 87 ? -12.274 6.410 9.669 1.00 89.69 87 GLN A C 1
ATOM 704 O O . GLN A 1 87 ? -12.809 7.322 10.300 1.00 89.69 87 GLN A O 1
ATOM 709 N N . PHE A 1 88 ? -11.587 5.435 10.273 1.00 92.75 88 PHE A N 1
ATOM 710 C CA . PHE A 1 88 ? -11.392 5.391 11.722 1.00 92.75 88 PHE A CA 1
ATOM 711 C C . PHE A 1 88 ? -10.527 6.560 12.203 1.00 92.75 88 PHE A C 1
ATOM 713 O O . PHE A 1 88 ? -10.889 7.210 13.180 1.00 92.75 88 PHE A O 1
ATOM 720 N N . GLU A 1 89 ? -9.457 6.894 11.478 1.00 93.81 89 GLU A N 1
ATOM 721 C CA . GLU A 1 89 ? -8.613 8.060 11.781 1.00 93.81 89 GLU A CA 1
ATOM 722 C C . GLU A 1 89 ? -9.380 9.382 11.629 1.00 93.81 89 GLU A C 1
ATOM 724 O O . GLU A 1 89 ? -9.272 10.277 12.469 1.00 93.81 89 GLU A O 1
ATOM 729 N N . ALA A 1 90 ? -10.230 9.497 10.602 1.00 92.56 90 ALA A N 1
ATOM 730 C CA . ALA A 1 90 ? -11.081 10.671 10.424 1.00 92.56 90 ALA A CA 1
ATOM 731 C C . ALA A 1 90 ? -12.041 10.874 11.612 1.00 92.56 90 ALA A C 1
ATOM 733 O O . ALA A 1 90 ? -12.206 12.002 12.079 1.00 92.56 90 ALA A O 1
ATOM 734 N N . LYS A 1 91 ? -12.630 9.792 12.144 1.00 89.88 91 LYS A N 1
ATOM 735 C CA . LYS A 1 91 ? -13.473 9.844 13.351 1.00 89.88 91 LYS A CA 1
ATOM 736 C C . LYS A 1 91 ? -12.655 10.086 14.622 1.00 89.88 91 LYS A C 1
ATOM 738 O O . LYS A 1 91 ? -13.128 10.755 15.533 1.00 89.88 91 LYS A O 1
ATOM 743 N N . HIS A 1 92 ? -11.430 9.576 14.701 1.00 91.94 92 HIS A N 1
ATOM 744 C CA . HIS A 1 92 ? -10.560 9.787 15.858 1.00 91.94 92 HIS A CA 1
ATOM 745 C C . HIS A 1 92 ? -10.256 11.277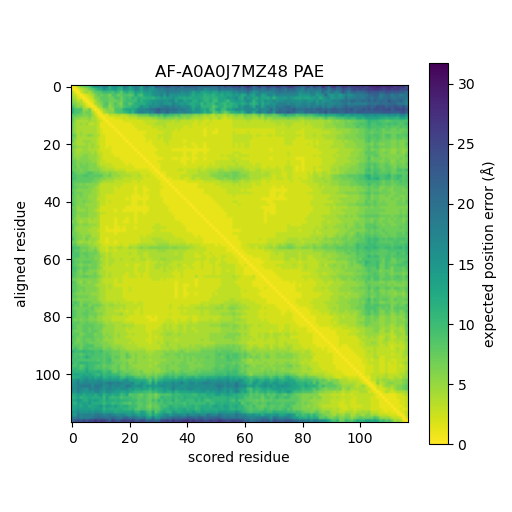 16.089 1.00 91.94 92 HIS A C 1
ATOM 747 O O . HIS A 1 92 ? -10.281 11.734 17.231 1.00 91.94 92 HIS A O 1
ATOM 753 N N . LYS A 1 93 ? -10.097 12.066 15.018 1.00 92.00 93 LYS A N 1
ATOM 754 C CA . LYS A 1 93 ? -9.846 13.515 15.099 1.00 92.00 93 LYS A CA 1
ATOM 755 C C . LYS A 1 93 ? -10.915 14.296 15.882 1.00 92.00 93 LYS A C 1
ATOM 757 O O . LYS A 1 93 ? -10.580 15.236 16.608 1.00 92.00 93 LYS A O 1
ATOM 762 N N . SER A 1 94 ? -12.198 13.939 15.751 1.00 90.62 94 SER A N 1
ATOM 763 C CA . SER A 1 94 ? -13.259 14.605 16.527 1.00 90.62 94 SER A CA 1
ATOM 764 C C . SER A 1 94 ? -13.106 14.310 18.019 1.00 90.62 94 SER A C 1
ATOM 766 O O . SER A 1 94 ? -13.104 15.229 18.835 1.00 90.62 94 SER A O 1
ATOM 768 N N . LYS A 1 95 ? -12.850 13.043 18.360 1.00 89.81 95 LYS A N 1
ATOM 769 C CA . LYS A 1 95 ? -12.654 12.589 19.742 1.00 89.81 95 LYS A CA 1
ATOM 770 C C . LYS A 1 95 ? -11.428 13.213 20.396 1.00 89.81 95 LYS A C 1
ATOM 772 O O . LYS A 1 95 ? -11.472 13.563 21.570 1.00 89.81 95 LYS A O 1
ATOM 777 N N . GLU A 1 96 ? -10.345 13.387 19.648 1.00 92.06 96 GLU A N 1
ATOM 778 C CA . GLU A 1 96 ? -9.156 14.086 20.137 1.00 92.06 96 GLU A CA 1
ATOM 779 C C . GLU A 1 96 ? -9.475 15.549 20.486 1.00 92.06 96 GLU A C 1
ATOM 781 O O . GLU A 1 96 ? -9.084 16.047 21.544 1.00 92.06 96 GLU A O 1
ATOM 786 N N . THR A 1 97 ? -10.251 16.225 19.635 1.00 92.31 97 THR A N 1
ATOM 787 C CA . THR A 1 97 ? -10.673 17.615 19.860 1.00 92.31 97 THR A CA 1
ATOM 788 C C . THR A 1 97 ? -11.510 17.740 21.139 1.00 92.31 97 THR A C 1
ATOM 790 O O . THR A 1 97 ? -11.229 18.589 21.988 1.00 92.31 97 THR A O 1
ATOM 793 N N . GLU A 1 98 ? -12.492 16.858 21.328 1.00 91.25 98 GLU A N 1
ATOM 794 C CA . GLU A 1 98 ? -13.326 16.811 22.537 1.00 91.25 98 GLU A CA 1
ATOM 795 C C . GLU A 1 98 ? -12.520 16.469 23.795 1.00 91.25 98 GLU A C 1
ATOM 797 O O . GLU A 1 98 ? -12.715 17.067 24.861 1.00 91.25 98 GLU A O 1
ATOM 802 N N . ALA A 1 99 ? -11.578 15.531 23.681 1.00 91.38 99 ALA A N 1
ATOM 803 C CA . ALA A 1 99 ? -10.727 15.141 24.792 1.00 91.38 99 ALA A CA 1
ATOM 804 C C . ALA A 1 99 ? -9.890 16.328 25.274 1.00 91.38 99 ALA A C 1
ATOM 806 O O . ALA A 1 99 ? -9.814 16.594 26.477 1.00 91.38 99 ALA A O 1
ATOM 807 N N . ASN A 1 100 ? -9.322 17.083 24.336 1.00 91.88 100 ASN A N 1
ATOM 808 C CA . ASN A 1 100 ? -8.524 18.265 24.633 1.00 91.88 100 ASN A CA 1
ATOM 809 C C . ASN A 1 100 ? -9.355 19.388 25.269 1.00 91.88 100 ASN A C 1
ATOM 811 O O . ASN A 1 100 ? -8.875 20.023 26.206 1.00 91.88 100 ASN A O 1
ATOM 815 N N . ALA A 1 101 ? -10.605 19.581 24.835 1.00 91.25 101 ALA A N 1
ATOM 816 C CA . ALA A 1 101 ? -11.522 20.569 25.411 1.00 91.25 101 ALA A CA 1
ATOM 817 C C . ALA A 1 101 ? -12.029 20.196 26.819 1.00 91.25 101 ALA A C 1
ATOM 819 O O . ALA A 1 101 ? -12.398 21.066 27.609 1.00 91.25 101 ALA A O 1
ATOM 820 N N . THR A 1 102 ? -12.045 18.906 27.156 1.00 89.56 102 THR A N 1
ATOM 821 C CA . THR A 1 102 ? -12.507 18.424 28.462 1.00 89.56 102 THR A CA 1
ATOM 822 C C . THR A 1 102 ? -11.506 18.789 29.567 1.00 89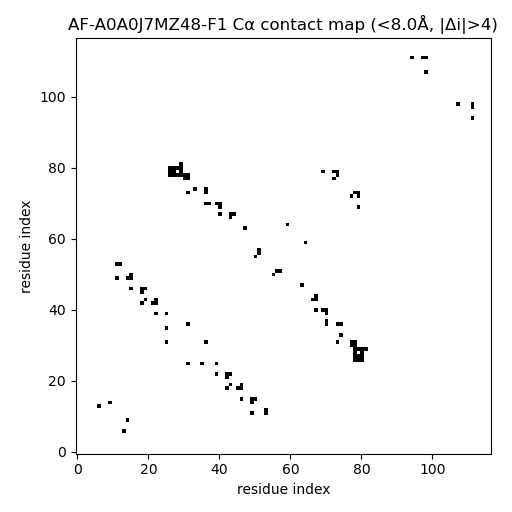.56 102 THR A C 1
ATOM 824 O O . THR A 1 102 ? -10.311 18.544 29.432 1.00 89.56 102 THR A O 1
ATOM 827 N N . SER A 1 103 ? -11.980 19.317 30.700 1.00 88.81 103 SER A N 1
ATOM 828 C CA . SER A 1 103 ? -11.131 19.659 31.860 1.00 88.81 103 SER A CA 1
ATOM 829 C C . SER A 1 103 ? -10.871 18.479 32.810 1.00 88.81 103 SER A C 1
ATOM 831 O O . SER A 1 103 ?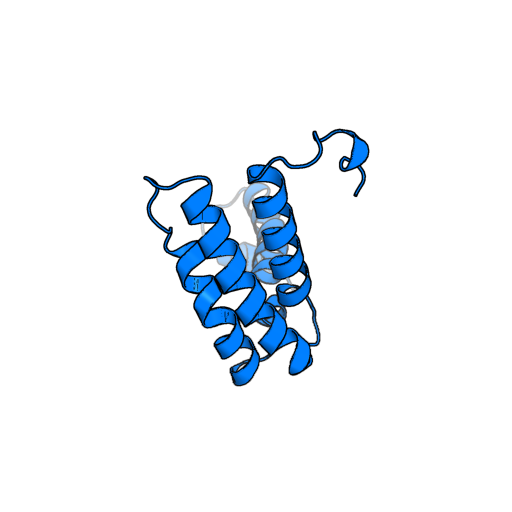 -9.877 18.464 33.535 1.00 88.81 103 SER A O 1
ATOM 833 N N . SER A 1 104 ? -11.738 17.462 32.800 1.00 85.50 104 SER A N 1
ATOM 834 C CA . SER A 1 104 ? -11.589 16.238 33.595 1.00 85.50 104 SER A CA 1
ATOM 835 C C . SER A 1 104 ? -10.815 15.150 32.841 1.00 85.50 104 SER A C 1
ATOM 837 O O . SER A 1 104 ? -11.129 14.811 31.701 1.00 85.50 104 SER A O 1
ATOM 839 N N . ARG A 1 105 ? -9.819 14.547 33.502 1.00 85.94 105 ARG A N 1
ATOM 840 C CA . ARG A 1 105 ? -9.006 13.431 32.968 1.00 85.94 105 ARG A CA 1
ATOM 841 C C . ARG A 1 105 ? -9.309 12.087 33.629 1.00 85.94 105 ARG A C 1
ATOM 843 O O . ARG A 1 105 ? -8.675 11.090 33.303 1.00 85.94 105 ARG A O 1
ATOM 850 N N . ARG A 1 106 ? -10.268 12.046 34.562 1.00 85.06 106 ARG A N 1
ATOM 851 C CA . ARG A 1 106 ? -10.456 10.891 35.451 1.00 85.06 106 ARG A CA 1
ATOM 852 C C . ARG A 1 106 ? -11.007 9.647 34.745 1.00 85.06 106 ARG A C 1
ATOM 854 O O . ARG A 1 106 ? -10.766 8.573 35.263 1.00 85.06 106 ARG A O 1
ATOM 861 N N . ASN A 1 107 ? -11.676 9.782 33.593 1.00 89.25 107 ASN A N 1
ATOM 862 C CA . ASN A 1 107 ? -12.115 8.681 32.717 1.00 89.25 107 ASN A CA 1
ATOM 863 C C . ASN A 1 107 ? -12.440 9.214 31.309 1.00 89.25 107 ASN A C 1
ATOM 865 O O . ASN A 1 107 ? -13.605 9.330 30.932 1.00 89.25 107 ASN A O 1
ATOM 869 N N . ILE A 1 108 ? -11.418 9.587 30.535 1.00 90.00 108 ILE A N 1
ATOM 870 C CA . ILE A 1 108 ? -11.623 10.297 29.261 1.00 90.00 108 ILE A CA 1
ATOM 871 C C . ILE A 1 108 ? -12.479 9.508 28.260 1.00 90.00 108 ILE A C 1
ATOM 873 O O . ILE A 1 108 ? -13.340 10.080 27.606 1.00 90.00 108 ILE A O 1
ATOM 877 N N . THR A 1 109 ? -12.316 8.185 28.199 1.00 88.62 109 THR A N 1
ATOM 878 C CA . THR A 1 109 ? -13.091 7.309 27.310 1.00 88.62 109 THR A CA 1
ATOM 879 C C . THR A 1 109 ? -14.573 7.295 27.666 1.00 88.62 109 THR A C 1
ATOM 881 O O . THR A 1 109 ? -15.408 7.362 26.772 1.00 88.62 109 THR A O 1
ATOM 884 N N . GLN A 1 110 ? -14.909 7.268 28.960 1.00 90.81 110 GLN A N 1
ATOM 885 C CA . GLN A 1 110 ? -16.292 7.348 29.425 1.00 90.81 110 GLN A CA 1
ATOM 886 C C . GLN A 1 110 ? -16.918 8.691 29.038 1.00 90.81 110 GLN A C 1
ATOM 888 O O . GLN A 1 110 ? -18.029 8.710 28.518 1.00 90.81 110 GLN A O 1
ATOM 893 N N . THR A 1 111 ? -16.198 9.798 29.246 1.00 90.44 111 THR A N 1
ATOM 894 C CA . THR A 1 111 ? -16.673 11.139 28.879 1.00 90.44 111 THR A CA 1
ATOM 895 C C . THR A 1 111 ? -16.921 11.260 27.376 1.00 90.44 111 THR A C 1
ATOM 897 O O . THR A 1 111 ? -17.991 11.701 26.974 1.00 90.44 111 THR A O 1
ATOM 900 N N . LEU A 1 112 ? -15.970 10.815 26.548 1.00 90.38 112 LEU A N 1
ATOM 901 C CA . LEU A 1 112 ? -16.112 10.830 25.089 1.00 90.38 112 LEU A CA 1
ATOM 902 C C . LEU A 1 112 ? -17.288 9.963 24.619 1.00 90.38 112 LEU A C 1
ATOM 904 O O . LEU A 1 112 ? -18.024 10.363 23.730 1.00 90.38 112 LEU A O 1
ATOM 908 N N . CYS A 1 113 ? -17.508 8.794 25.231 1.00 88.81 113 CYS A N 1
ATOM 909 C CA . CYS A 1 113 ? -18.651 7.943 24.890 1.00 88.81 113 CYS A CA 1
ATOM 910 C C . CYS A 1 113 ? -20.004 8.580 25.238 1.00 88.81 113 CYS A C 1
ATOM 912 O O . CYS A 1 113 ? -20.962 8.364 24.506 1.00 88.81 113 CYS A O 1
ATOM 914 N N . ILE A 1 114 ? -20.095 9.334 26.339 1.00 88.12 114 ILE A N 1
ATOM 915 C CA . ILE A 1 114 ? -21.330 10.038 26.727 1.00 88.12 114 ILE A CA 1
ATOM 916 C C . ILE A 1 114 ? -21.627 11.190 25.759 1.00 88.12 114 ILE A C 1
ATOM 918 O O . ILE A 1 114 ? -22.784 11.417 25.431 1.00 88.12 114 ILE A O 1
ATOM 922 N N . ASN A 1 115 ? -20.598 11.892 25.283 1.00 80.62 115 ASN A N 1
ATOM 923 C CA . ASN A 1 115 ? -20.758 13.038 24.382 1.00 80.62 115 ASN A CA 1
ATOM 924 C C . ASN A 1 115 ? -21.106 12.652 22.930 1.00 80.62 115 ASN A C 1
ATOM 926 O O . ASN A 1 115 ? -21.516 13.513 22.159 1.00 80.62 115 ASN A O 1
ATOM 930 N N . GLU A 1 116 ? -20.926 11.384 22.554 1.00 80.00 116 GLU A N 1
ATOM 931 C CA . GLU A 1 116 ? -21.186 10.850 21.206 1.00 80.00 116 GLU A CA 1
ATOM 932 C C . GLU A 1 116 ? -22.617 10.282 21.023 1.00 80.00 116 GLU A C 1
ATOM 934 O O . GLU A 1 116 ? -22.923 9.789 19.936 1.00 80.00 116 GLU A O 1
ATOM 939 N N . GLN A 1 117 ? -23.469 10.302 22.063 1.00 60.41 117 GLN A N 1
ATOM 940 C CA . GLN A 1 117 ? -24.891 9.892 22.015 1.00 60.41 117 GLN A CA 1
ATOM 941 C C . GLN A 1 117 ? -25.807 11.031 21.563 1.00 60.41 117 GLN A C 1
ATOM 943 O O . GLN A 1 117 ? -26.752 10.730 20.798 1.00 60.41 117 GLN A O 1
#

Foldseek 3Di:
DVCPVVDPPPDLVVVLVVLVVLLVVLLQDPAHDLVSLVVLLVSLVVSVVSVCVVPVPDDDDVVSVVSNCVSVCCVPVNRVNVVDCPVVVVVVVVLVVVLVVDPDPPPSPVVSVVVVD

Mean predicted aligned error: 5.93 Å

Organism: Lasius niger (NCBI:txid67767)

Radius of gyration: 20.33 Å; Cα contacts (8 Å, |Δi|>4): 65; chains: 1; bounding box: 47×34×55 Å

pLDDT: mean 90.78, std 7.68, range [55.59, 97.19]

Solvent-accessible surface area (backbone atoms only — not comparable to full-atom values): 7027 Å² total; per-residue (Å²): 114,105,57,58,95,77,53,71,88,87,44,68,69,54,53,38,48,51,42,50,47,56,47,48,56,61,48,61,29,86,68,82,55,72,67,59,41,56,48,44,50,52,46,49,55,51,33,54,48,48,46,42,70,77,37,68,88,59,76,86,48,69,74,62,58,53,53,73,48,45,40,59,44,39,74,75,73,38,40,52,50,80,74,48,62,64,66,59,54,59,54,44,54,56,55,52,53,52,55,68,71,45,89,69,76,91,53,52,68,60,54,54,56,64,75,73,112